Protein AF-A0AAI9G2D5-F1 (afdb_monomer)

Radius of gyration: 28.67 Å; Cα contacts (8 Å, |Δi|>4): 30; chains: 1; bounding box: 63×16×76 Å

Secondary structure (DSSP, 8-state):
--HHHHHHHHHHHHHHHHHHHHHHHHHHHHHHHHHHHHHHHHHHHHHHHHHHHHTT--HHHHHHHHHHHHHHHHT-HHHHHHHHHHHHT--

Sequence (91 aa):
MDALVSVALLGSIAAVSFGLVKLASWCIGRAGESSRRAAREAAFVAQARADLAATGWTLDHEALYQAEIAATKAGDLYAAARYAEQQEAMP

Structure (mmCIF, N/CA/C/O backbone):
data_AF-A0AAI9G2D5-F1
#
_entry.id   AF-A0AAI9G2D5-F1
#
loop_
_atom_site.group_PDB
_atom_site.id
_atom_site.type_symbol
_atom_site.label_atom_id
_atom_site.label_alt_id
_atom_site.label_comp_id
_atom_site.label_asym_id
_atom_site.label_entity_id
_atom_site.label_seq_id
_atom_site.pdbx_PDB_ins_code
_atom_site.Cartn_x
_atom_site.Cartn_y
_atom_site.Cartn_z
_atom_site.occupancy
_atom_site.B_iso_or_equiv
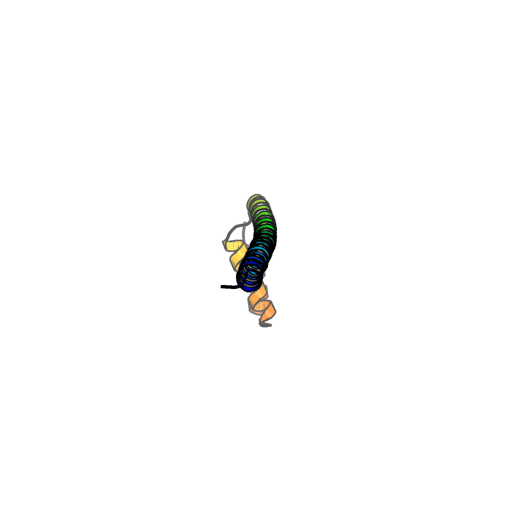_atom_site.auth_seq_id
_atom_site.auth_comp_id
_atom_site.auth_asym_id
_atom_site.auth_atom_id
_atom_site.pdbx_PDB_model_num
ATOM 1 N N . MET A 1 1 ? 34.535 -10.363 -49.430 1.00 58.28 1 MET A N 1
ATOM 2 C CA . MET A 1 1 ? 33.425 -9.969 -48.539 1.00 58.28 1 MET A CA 1
ATOM 3 C C . MET A 1 1 ? 33.527 -8.468 -48.373 1.00 58.28 1 MET A C 1
ATOM 5 O O . MET A 1 1 ? 34.513 -7.999 -47.817 1.00 58.28 1 MET A O 1
ATOM 9 N N . ASP A 1 2 ? 32.617 -7.732 -49.000 1.00 81.81 2 ASP A N 1
ATOM 10 C CA . ASP A 1 2 ? 32.739 -6.289 -49.219 1.00 81.81 2 ASP A CA 1
ATOM 11 C C . ASP A 1 2 ? 32.637 -5.496 -47.910 1.00 81.81 2 ASP A C 1
ATOM 13 O O . ASP A 1 2 ? 31.818 -5.810 -47.047 1.00 81.81 2 ASP A O 1
ATOM 17 N N . ALA A 1 3 ? 33.452 -4.446 -47.760 1.00 87.25 3 ALA A N 1
ATOM 18 C CA . ALA A 1 3 ? 33.526 -3.623 -46.545 1.00 87.25 3 ALA A CA 1
ATOM 19 C C . ALA A 1 3 ? 32.161 -3.055 -46.105 1.00 87.25 3 ALA A C 1
ATOM 21 O O . ALA A 1 3 ? 31.907 -2.887 -44.913 1.00 87.25 3 ALA A O 1
ATOM 22 N N . LEU A 1 4 ? 31.260 -2.827 -47.065 1.00 90.88 4 LEU A N 1
ATOM 23 C CA . LEU A 1 4 ? 29.883 -2.398 -46.825 1.00 90.88 4 LEU A CA 1
ATOM 24 C C . LEU A 1 4 ? 29.088 -3.401 -45.978 1.00 90.88 4 LEU A C 1
ATOM 26 O O . LEU A 1 4 ? 28.342 -2.989 -45.093 1.00 90.88 4 LEU A O 1
ATOM 30 N N . VAL A 1 5 ? 29.278 -4.706 -46.197 1.00 91.81 5 VAL A N 1
ATOM 31 C CA . VAL A 1 5 ? 28.588 -5.760 -45.437 1.00 91.81 5 VAL A CA 1
ATOM 32 C C . VAL A 1 5 ? 29.057 -5.760 -43.984 1.00 91.81 5 VAL A C 1
ATOM 34 O O . VAL A 1 5 ? 28.238 -5.825 -43.069 1.00 91.81 5 VAL A O 1
ATOM 37 N N . SER A 1 6 ? 30.363 -5.615 -43.756 1.00 92.25 6 SER A N 1
ATOM 38 C CA . SER A 1 6 ? 30.933 -5.541 -42.406 1.00 92.25 6 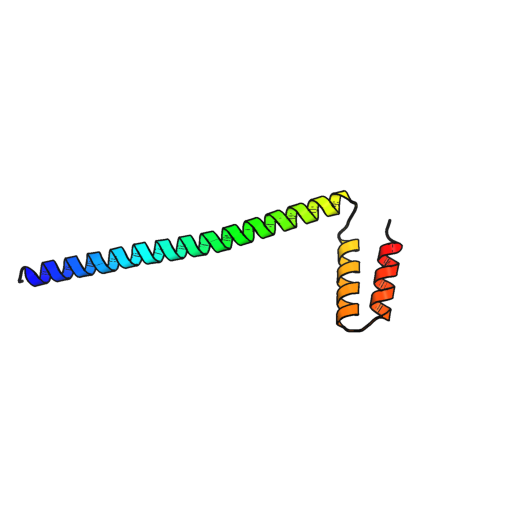SER A CA 1
ATOM 39 C C . SER A 1 6 ? 30.453 -4.301 -41.647 1.00 92.25 6 SER A C 1
ATOM 41 O O . SER A 1 6 ? 30.081 -4.402 -40.479 1.00 92.25 6 SER A O 1
ATOM 43 N N . VAL A 1 7 ? 30.408 -3.138 -42.306 1.00 93.44 7 VAL A N 1
ATOM 44 C CA . VAL A 1 7 ? 29.897 -1.895 -41.704 1.00 93.44 7 VAL A CA 1
ATOM 45 C C . VAL A 1 7 ? 28.408 -2.013 -41.376 1.00 93.44 7 VAL A C 1
ATOM 47 O O . VAL A 1 7 ? 27.999 -1.640 -40.278 1.00 93.44 7 VAL A O 1
ATOM 50 N N . ALA A 1 8 ? 27.602 -2.576 -42.280 1.00 95.69 8 ALA A N 1
ATOM 51 C CA . ALA A 1 8 ? 26.177 -2.787 -42.043 1.00 95.69 8 ALA A CA 1
ATOM 52 C C . ALA A 1 8 ? 25.924 -3.736 -40.859 1.00 95.69 8 ALA A C 1
ATOM 54 O O . ALA A 1 8 ? 25.078 -3.452 -40.010 1.00 95.69 8 ALA A O 1
ATOM 55 N N . LEU A 1 9 ? 26.695 -4.825 -40.756 1.00 95.75 9 LEU A N 1
ATOM 56 C CA . LEU A 1 9 ? 26.595 -5.773 -39.647 1.00 95.75 9 LEU A CA 1
ATOM 57 C C . LEU A 1 9 ? 26.935 -5.105 -38.307 1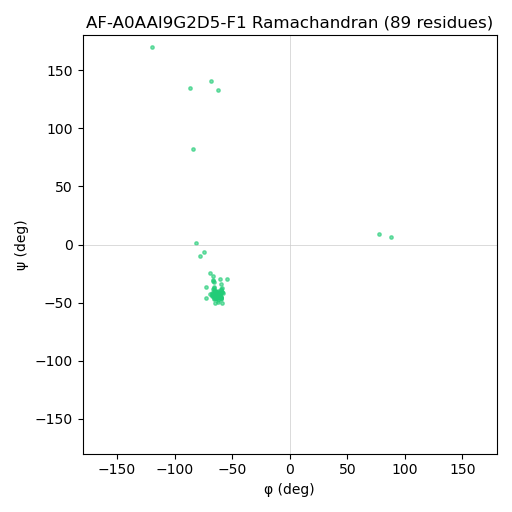.00 95.75 9 LEU A C 1
ATOM 59 O O . LEU A 1 9 ? 26.168 -5.217 -37.352 1.00 95.75 9 LEU A O 1
ATOM 63 N N . LEU A 1 10 ? 28.046 -4.363 -38.247 1.00 95.81 10 LEU A N 1
ATOM 64 C CA . LEU A 1 10 ? 28.451 -3.634 -37.042 1.00 95.81 10 LEU A CA 1
ATOM 65 C C . LEU A 1 10 ? 27.426 -2.564 -36.650 1.00 95.81 10 LEU A C 1
ATOM 67 O O . LEU A 1 10 ? 27.081 -2.451 -35.474 1.00 95.81 10 LEU A O 1
ATOM 71 N N . GLY A 1 11 ? 26.889 -1.827 -37.625 1.00 95.94 11 GLY A N 1
ATOM 72 C CA . GLY A 1 11 ? 25.829 -0.847 -37.399 1.00 95.94 11 GLY A CA 1
ATOM 73 C C . GLY A 1 11 ? 24.559 -1.483 -36.830 1.00 95.94 11 GLY A C 1
ATOM 74 O O . GLY A 1 11 ? 23.997 -0.974 -35.861 1.00 95.94 11 GLY A O 1
ATOM 75 N N . SER A 1 12 ? 24.145 -2.635 -37.367 1.00 96.12 12 SER A N 1
ATOM 76 C CA . SER A 1 12 ? 22.986 -3.378 -36.863 1.00 96.12 12 SER A CA 1
ATOM 77 C C . SER A 1 12 ? 23.204 -3.874 -35.433 1.00 96.12 12 SER A C 1
ATOM 79 O O . SER A 1 12 ? 22.318 -3.733 -34.592 1.00 96.12 12 SER A O 1
ATOM 81 N N . ILE A 1 13 ? 24.385 -4.422 -35.132 1.00 96.56 13 ILE A N 1
ATOM 82 C CA . ILE A 1 13 ? 24.728 -4.883 -33.779 1.00 96.56 13 ILE A CA 1
ATOM 83 C C . ILE A 1 13 ? 24.701 -3.707 -32.799 1.00 96.56 13 ILE A C 1
ATOM 85 O O . ILE A 1 13 ? 24.107 -3.819 -31.724 1.00 96.56 13 ILE A O 1
ATOM 89 N N . ALA A 1 14 ? 25.290 -2.569 -33.174 1.00 96.94 14 ALA A N 1
ATOM 90 C CA . ALA A 1 14 ? 25.308 -1.369 -32.345 1.00 96.94 14 ALA A CA 1
ATOM 91 C C . ALA A 1 14 ? 23.890 -0.836 -32.084 1.00 96.94 14 ALA A C 1
ATOM 93 O O . ALA A 1 14 ? 23.546 -0.543 -30.938 1.00 96.94 14 ALA A O 1
ATOM 94 N N . ALA A 1 15 ? 23.044 -0.777 -33.117 1.00 96.69 15 ALA A N 1
ATOM 95 C CA . ALA A 1 15 ? 21.662 -0.319 -33.003 1.00 96.69 15 ALA A CA 1
ATOM 96 C C . ALA A 1 15 ? 20.822 -1.222 -32.083 1.00 96.69 15 ALA A C 1
ATOM 98 O O . ALA A 1 15 ? 20.128 -0.721 -31.196 1.00 96.69 15 ALA A O 1
ATOM 99 N N . VAL A 1 16 ? 20.924 -2.548 -32.244 1.00 96.75 16 VAL A N 1
ATOM 100 C CA . VAL A 1 16 ? 20.210 -3.516 -31.393 1.00 96.75 16 VAL A CA 1
ATOM 101 C C . VAL A 1 16 ? 20.699 -3.428 -29.949 1.00 96.75 16 VAL A C 1
ATOM 103 O O . VAL A 1 16 ? 19.886 -3.337 -29.031 1.00 96.75 16 VAL A O 1
ATOM 106 N N . SER A 1 17 ? 22.015 -3.383 -29.738 1.00 95.31 17 SER A N 1
ATOM 107 C CA . SER A 1 17 ? 22.611 -3.289 -28.399 1.00 95.31 17 SER A CA 1
ATOM 108 C C . SER A 1 17 ? 22.162 -2.022 -27.673 1.00 95.31 17 SER A C 1
ATOM 110 O O . SER A 1 17 ? 21.720 -2.081 -26.525 1.00 95.31 17 SER A O 1
ATOM 112 N N . PHE A 1 18 ? 22.199 -0.875 -28.356 1.00 96.44 18 PHE A N 1
ATOM 113 C CA . PHE A 1 18 ? 21.749 0.393 -27.789 1.00 96.44 18 PHE A CA 1
ATOM 114 C C . PHE A 1 18 ? 20.247 0.379 -27.465 1.00 96.44 18 PHE A C 1
ATOM 116 O O . PHE A 1 18 ? 19.835 0.837 -26.396 1.00 96.44 18 PHE A O 1
ATOM 123 N N . GLY A 1 19 ? 19.431 -0.203 -28.351 1.00 95.94 19 GLY A N 1
ATOM 124 C CA . GLY A 1 19 ? 18.000 -0.392 -28.124 1.00 95.94 19 GLY A CA 1
ATOM 125 C C . GLY A 1 19 ? 17.707 -1.237 -26.882 1.00 95.94 19 GLY A C 1
ATOM 126 O O . GLY A 1 19 ? 16.887 -0.839 -26.053 1.00 95.94 19 GLY A O 1
ATOM 127 N N . LEU A 1 20 ? 18.421 -2.353 -26.703 1.00 95.38 20 LEU A N 1
ATOM 128 C CA . LEU A 1 20 ? 18.266 -3.235 -25.543 1.00 95.38 20 LEU A CA 1
ATOM 129 C C . LEU A 1 20 ? 18.659 -2.548 -24.231 1.00 95.38 20 LEU A C 1
ATOM 131 O O . LEU A 1 20 ? 17.924 -2.655 -23.251 1.00 95.38 20 LEU A O 1
ATOM 135 N N . VAL A 1 21 ? 19.762 -1.791 -24.210 1.00 97.44 21 VAL A N 1
ATOM 136 C CA . VAL A 1 21 ? 20.178 -1.024 -23.022 1.00 97.44 21 VAL A CA 1
ATOM 137 C C . VAL A 1 21 ? 19.121 0.014 -22.645 1.00 97.44 21 VAL A C 1
ATOM 139 O O . VAL A 1 21 ? 18.748 0.126 -21.476 1.00 97.44 21 VAL A O 1
ATOM 142 N N . LYS A 1 22 ? 18.584 0.748 -23.628 1.00 96.19 22 LYS A N 1
ATOM 143 C CA . LYS A 1 22 ? 17.537 1.749 -23.386 1.00 96.19 22 LYS A CA 1
ATOM 144 C C . LYS A 1 22 ? 16.246 1.102 -22.875 1.00 96.19 22 LYS A C 1
ATOM 146 O O . LYS A 1 22 ? 15.626 1.631 -21.953 1.00 96.19 22 LYS A O 1
ATOM 151 N N . LEU A 1 23 ? 15.861 -0.044 -23.439 1.00 95.31 23 LEU A N 1
ATOM 152 C CA . LEU A 1 23 ? 14.677 -0.786 -23.014 1.00 95.31 23 LEU A CA 1
ATOM 153 C C . LEU A 1 23 ? 14.840 -1.335 -21.591 1.00 95.31 23 LEU A C 1
ATOM 155 O O . LEU A 1 23 ? 13.952 -1.146 -20.766 1.00 95.31 23 LEU A O 1
ATOM 159 N N . ALA A 1 24 ? 15.988 -1.936 -21.271 1.00 94.81 24 ALA A N 1
ATOM 160 C CA . ALA A 1 24 ? 16.296 -2.409 -19.924 1.00 94.81 24 ALA A CA 1
ATOM 161 C C . ALA A 1 24 ? 16.294 -1.258 -18.907 1.00 94.81 24 ALA A C 1
ATOM 163 O O . ALA A 1 24 ? 15.663 -1.369 -17.857 1.00 94.81 24 ALA A O 1
ATOM 164 N N . SER A 1 25 ? 16.919 -0.123 -19.242 1.00 92.81 25 SER A N 1
ATOM 165 C CA . SER A 1 25 ? 16.895 1.080 -18.403 1.00 92.81 25 SER A CA 1
ATOM 166 C C . SER A 1 25 ? 15.469 1.576 -18.155 1.00 92.81 25 SER A C 1
ATOM 168 O O . SER A 1 25 ? 15.148 1.964 -17.032 1.00 92.81 25 SER A O 1
ATOM 170 N N . TRP A 1 26 ? 14.608 1.542 -19.173 1.00 94.00 26 TRP A N 1
ATOM 171 C CA . TRP A 1 26 ? 13.204 1.914 -19.035 1.00 94.00 26 TRP A CA 1
ATOM 172 C C . TRP A 1 26 ? 12.425 0.923 -18.162 1.00 94.00 26 TRP A C 1
ATOM 174 O O . TRP A 1 26 ? 11.701 1.350 -17.263 1.00 94.00 26 TRP A O 1
ATOM 184 N N . CYS A 1 27 ? 12.612 -0.385 -18.358 1.00 92.75 27 CYS A N 1
ATOM 185 C CA . CYS A 1 27 ? 11.985 -1.423 -17.537 1.00 92.75 27 CYS A CA 1
ATOM 186 C C . CYS A 1 27 ? 12.382 -1.296 -16.059 1.00 92.75 27 CYS A C 1
ATOM 188 O O . CYS A 1 27 ? 11.513 -1.333 -15.189 1.00 92.75 27 CYS A O 1
ATOM 190 N N . ILE A 1 28 ? 13.672 -1.084 -15.774 1.00 89.56 28 ILE A N 1
ATOM 191 C CA . ILE A 1 28 ? 14.185 -0.890 -14.410 1.00 89.56 28 ILE A CA 1
ATOM 192 C C . ILE A 1 28 ? 13.627 0.397 -13.802 1.00 89.56 28 ILE A C 1
ATOM 194 O O . ILE A 1 28 ? 13.147 0.372 -12.673 1.00 89.56 28 ILE A O 1
ATOM 198 N N . GLY A 1 29 ? 13.642 1.512 -14.540 1.00 89.62 29 GLY A N 1
ATOM 199 C CA . GLY A 1 29 ? 13.085 2.779 -14.060 1.00 89.62 29 GLY A CA 1
ATOM 200 C C . GLY A 1 29 ? 11.592 2.673 -13.742 1.00 89.62 29 GLY A C 1
ATOM 201 O O . GLY A 1 29 ? 11.142 3.140 -12.697 1.00 89.62 29 GLY A O 1
ATOM 202 N N . ARG A 1 30 ? 10.828 1.985 -14.598 1.00 87.75 30 ARG A N 1
ATOM 203 C CA . ARG A 1 30 ? 9.396 1.744 -14.396 1.00 87.75 30 ARG A CA 1
ATOM 204 C C . ARG A 1 30 ? 9.128 0.857 -13.178 1.00 87.75 30 ARG A C 1
ATOM 206 O O . ARG A 1 30 ? 8.284 1.208 -12.359 1.00 87.75 30 ARG A O 1
ATOM 213 N N . ALA A 1 31 ? 9.851 -0.255 -13.041 1.00 87.75 31 ALA A N 1
ATOM 214 C CA . ALA A 1 31 ? 9.744 -1.134 -11.878 1.00 87.75 31 ALA A CA 1
ATOM 215 C C . ALA A 1 31 ? 10.154 -0.409 -10.586 1.00 87.75 31 ALA A C 1
ATOM 217 O O . ALA A 1 31 ? 9.487 -0.536 -9.563 1.00 87.75 31 ALA A O 1
ATOM 218 N N . GLY A 1 32 ? 11.208 0.408 -10.649 1.00 90.44 32 GLY A N 1
ATOM 219 C CA . GLY A 1 32 ? 11.666 1.236 -9.541 1.00 90.44 32 GLY A CA 1
ATOM 220 C C . GLY A 1 32 ? 10.611 2.237 -9.079 1.00 90.44 32 GLY A C 1
ATOM 221 O O . GLY A 1 32 ? 10.409 2.379 -7.877 1.00 90.44 32 GLY A O 1
ATOM 222 N N . GLU A 1 33 ? 9.893 2.887 -9.996 1.00 88.94 33 GLU A N 1
ATOM 223 C CA . GLU A 1 33 ? 8.825 3.828 -9.636 1.00 88.94 33 GLU A CA 1
ATOM 224 C C . GLU A 1 33 ? 7.632 3.120 -8.976 1.00 88.94 33 GLU A C 1
ATOM 226 O O . GLU A 1 33 ? 7.146 3.571 -7.939 1.00 88.94 33 GLU A O 1
ATOM 231 N N . SER A 1 34 ? 7.202 1.967 -9.506 1.00 85.06 34 SER A N 1
AT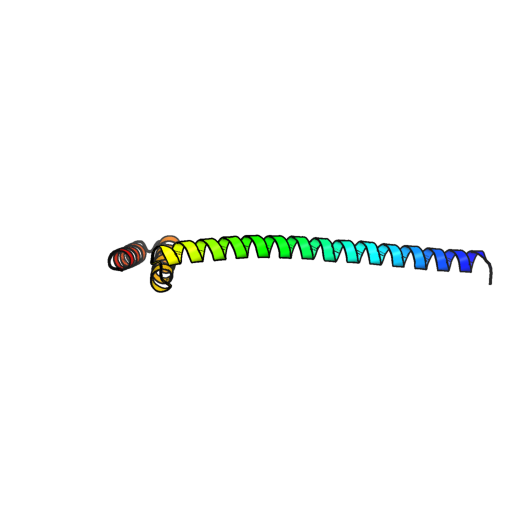OM 232 C CA . SER A 1 34 ? 6.146 1.157 -8.881 1.00 85.06 34 SER A CA 1
ATOM 233 C C . SER A 1 34 ? 6.543 0.673 -7.485 1.00 85.06 34 SER A C 1
ATOM 235 O O . SER A 1 34 ? 5.763 0.820 -6.546 1.00 85.06 34 SER A 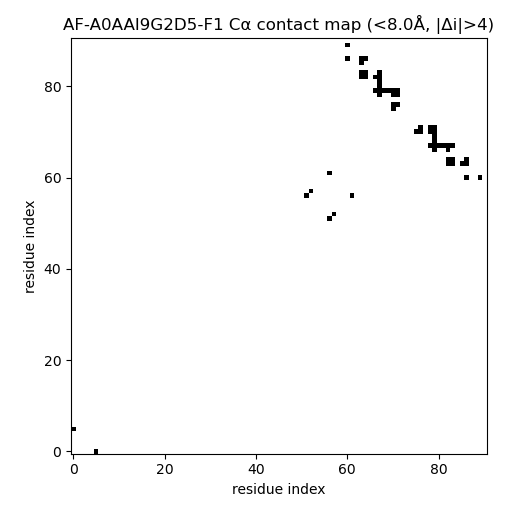O 1
ATOM 237 N N . SER A 1 35 ? 7.770 0.173 -7.317 1.00 87.31 35 SER A N 1
ATOM 238 C CA . SER A 1 35 ? 8.288 -0.268 -6.018 1.00 87.31 35 SER A CA 1
ATOM 239 C C . SER A 1 35 ? 8.449 0.889 -5.036 1.00 87.31 35 SER A C 1
ATOM 241 O O . SER A 1 35 ? 8.120 0.743 -3.864 1.00 87.31 35 SER A O 1
ATOM 243 N N . ARG A 1 36 ? 8.907 2.063 -5.489 1.00 88.44 36 ARG A N 1
ATOM 244 C CA . ARG A 1 36 ? 9.008 3.263 -4.641 1.00 88.44 36 ARG A CA 1
ATOM 245 C C . ARG A 1 36 ? 7.640 3.752 -4.195 1.00 88.44 36 ARG A C 1
ATOM 247 O O . ARG A 1 36 ? 7.496 4.157 -3.044 1.00 88.44 36 ARG A O 1
ATOM 254 N N . ARG A 1 37 ? 6.644 3.718 -5.080 1.00 90.81 37 ARG A N 1
ATOM 255 C CA . ARG A 1 37 ? 5.268 4.072 -4.734 1.00 90.81 37 ARG A CA 1
ATOM 256 C C . ARG A 1 37 ? 4.689 3.092 -3.718 1.00 90.81 37 ARG A C 1
ATOM 258 O O . ARG A 1 37 ? 4.248 3.534 -2.663 1.00 90.81 37 ARG A O 1
ATOM 265 N N . ALA A 1 38 ? 4.799 1.792 -3.982 1.00 93.25 38 ALA A N 1
ATOM 266 C CA . ALA A 1 38 ? 4.352 0.751 -3.061 1.00 93.25 38 ALA A CA 1
ATOM 267 C C . ALA A 1 38 ? 5.057 0.849 -1.698 1.00 93.25 38 ALA A C 1
ATOM 269 O O . ALA A 1 38 ? 4.410 0.734 -0.665 1.00 93.25 38 ALA A O 1
ATOM 270 N N . ALA A 1 39 ? 6.362 1.136 -1.675 1.00 92.38 39 ALA A N 1
ATOM 271 C CA . ALA A 1 39 ? 7.114 1.324 -0.436 1.00 92.38 39 ALA A CA 1
ATOM 272 C C . ALA A 1 39 ? 6.643 2.554 0.357 1.00 92.38 39 ALA A C 1
ATOM 274 O O . ALA A 1 39 ? 6.544 2.486 1.578 1.00 92.38 39 ALA A O 1
ATOM 275 N N . ARG A 1 40 ? 6.326 3.670 -0.314 1.00 94.19 40 ARG A N 1
ATOM 276 C CA . ARG A 1 40 ? 5.766 4.865 0.342 1.00 94.19 40 ARG A CA 1
ATOM 277 C C . ARG A 1 40 ? 4.372 4.606 0.902 1.00 94.19 40 ARG A C 1
ATOM 279 O O . ARG A 1 40 ? 4.101 4.997 2.031 1.00 94.19 40 ARG A O 1
ATOM 286 N N . GLU A 1 41 ? 3.514 3.943 0.133 1.00 96.25 41 GLU A N 1
ATOM 287 C CA . GLU A 1 41 ? 2.170 3.558 0.576 1.00 96.25 41 GLU A CA 1
ATOM 288 C C . GLU A 1 41 ? 2.255 2.592 1.768 1.00 96.25 41 GLU A C 1
ATOM 290 O O . GLU A 1 41 ? 1.606 2.819 2.785 1.00 96.25 41 GLU A O 1
ATOM 295 N N . ALA A 1 42 ? 3.137 1.590 1.713 1.00 95.00 42 ALA A N 1
ATOM 296 C CA . ALA A 1 42 ? 3.378 0.667 2.820 1.00 95.00 42 ALA A CA 1
ATOM 297 C C . ALA A 1 42 ? 3.936 1.373 4.065 1.00 95.00 42 ALA A C 1
ATOM 299 O O . ALA A 1 42 ? 3.503 1.072 5.172 1.00 95.00 42 ALA A O 1
ATOM 300 N N . ALA A 1 43 ? 4.856 2.329 3.900 1.00 95.56 43 ALA A N 1
ATOM 301 C CA . ALA A 1 43 ? 5.387 3.117 5.010 1.00 95.56 43 ALA A CA 1
ATOM 302 C C . ALA A 1 43 ? 4.303 3.988 5.662 1.00 95.56 43 ALA A C 1
ATOM 304 O O . ALA A 1 43 ? 4.222 4.045 6.885 1.00 95.56 43 ALA A O 1
ATOM 305 N N . PHE A 1 44 ? 3.435 4.615 4.863 1.00 96.19 44 PHE A N 1
ATOM 306 C CA . PHE A 1 44 ? 2.303 5.386 5.374 1.00 96.19 44 PHE A CA 1
ATOM 307 C C . PHE A 1 44 ? 1.303 4.500 6.128 1.00 96.19 44 PHE A C 1
ATOM 309 O O . PHE A 1 44 ? 0.897 4.838 7.235 1.00 96.19 44 PHE A O 1
ATOM 316 N N . VAL A 1 45 ? 0.949 3.337 5.571 1.00 94.56 45 VAL A N 1
ATOM 317 C CA . VAL A 1 45 ? 0.055 2.368 6.228 1.00 94.56 45 VAL A CA 1
ATOM 318 C C . VAL A 1 45 ? 0.675 1.832 7.517 1.00 94.56 45 VAL A C 1
ATOM 320 O O . VAL A 1 45 ? -0.020 1.711 8.521 1.00 94.56 45 VAL A O 1
ATOM 323 N N . ALA A 1 46 ? 1.973 1.526 7.515 1.00 92.75 46 ALA A N 1
ATOM 324 C CA . ALA A 1 46 ? 2.681 1.077 8.708 1.00 92.75 46 ALA A CA 1
ATOM 325 C C . ALA A 1 46 ? 2.689 2.157 9.797 1.00 92.75 46 ALA A C 1
ATOM 327 O O . ALA A 1 46 ? 2.415 1.841 10.951 1.00 92.75 46 ALA A O 1
ATOM 328 N N . GLN A 1 47 ? 2.926 3.419 9.425 1.00 95.25 47 GLN A N 1
ATOM 329 C CA . GLN A 1 47 ? 2.851 4.545 10.354 1.00 95.25 47 GLN A CA 1
ATOM 330 C C . GLN A 1 47 ? 1.436 4.711 10.917 1.00 95.25 47 GLN A C 1
ATOM 332 O O . GLN A 1 47 ? 1.274 4.754 12.128 1.00 95.25 47 GLN A O 1
ATOM 337 N N . ALA A 1 48 ? 0.407 4.717 10.068 1.00 92.94 48 ALA A N 1
ATOM 338 C CA . ALA A 1 48 ? -0.981 4.838 10.513 1.00 92.94 48 ALA A CA 1
ATOM 339 C C . ALA A 1 48 ? -1.391 3.690 11.452 1.00 92.94 48 ALA A C 1
ATOM 341 O O . ALA A 1 48 ? -2.086 3.910 12.440 1.00 92.94 48 ALA A O 1
ATOM 342 N N . ARG A 1 49 ? -0.926 2.463 11.183 1.00 90.44 49 ARG A N 1
ATOM 343 C CA . ARG A 1 49 ? -1.134 1.317 12.079 1.00 90.44 49 ARG A CA 1
ATOM 344 C C . ARG A 1 49 ? -0.402 1.473 13.406 1.00 90.44 49 ARG A C 1
ATOM 346 O O . ARG A 1 49 ? -0.944 1.068 14.427 1.00 90.44 49 ARG A O 1
ATOM 353 N N . ALA A 1 50 ? 0.807 2.029 13.398 1.00 92.12 50 ALA A N 1
ATOM 354 C CA . ALA A 1 50 ? 1.548 2.311 14.622 1.00 92.12 50 ALA A CA 1
ATOM 355 C C . ALA A 1 50 ? 0.850 3.393 15.462 1.00 92.12 50 ALA A C 1
ATOM 357 O O . ALA A 1 50 ? 0.708 3.220 16.670 1.00 92.12 50 ALA A O 1
ATOM 358 N N . ASP A 1 51 ? 0.354 4.452 14.820 1.00 94.38 51 ASP A N 1
ATOM 359 C CA . ASP A 1 51 ? -0.387 5.526 15.484 1.00 94.38 51 ASP A CA 1
ATOM 360 C C . ASP A 1 51 ? -1.712 5.006 16.070 1.00 94.38 51 ASP A C 1
ATOM 362 O O . ASP A 1 51 ? -2.019 5.296 17.222 1.00 94.38 51 ASP A O 1
ATOM 366 N N . LEU A 1 52 ? -2.455 4.165 15.337 1.00 90.94 52 LEU A N 1
ATOM 367 C CA . LEU A 1 52 ? -3.657 3.491 15.852 1.00 90.94 52 LEU A CA 1
ATOM 368 C C . LEU A 1 52 ? -3.332 2.555 17.023 1.00 90.94 52 LEU A C 1
ATOM 370 O O . LEU A 1 52 ? -4.005 2.579 18.049 1.00 90.94 52 LEU A O 1
ATOM 374 N N . ALA A 1 53 ? -2.274 1.750 16.918 1.00 90.56 53 ALA A N 1
ATOM 375 C CA . ALA A 1 53 ? -1.858 0.894 18.027 1.00 90.56 53 ALA A CA 1
ATOM 376 C C . ALA A 1 53 ? -1.517 1.718 19.285 1.00 90.56 53 ALA A C 1
ATOM 378 O O . ALA A 1 53 ? -1.798 1.283 20.401 1.00 90.56 53 ALA A O 1
ATOM 379 N N . ALA A 1 54 ? -0.970 2.928 19.120 1.00 93.44 54 ALA A N 1
ATOM 380 C CA . ALA A 1 54 ? -0.698 3.843 20.225 1.00 93.44 54 ALA A CA 1
ATOM 381 C C . ALA A 1 54 ? -1.970 4.416 20.879 1.00 93.44 54 ALA A C 1
ATOM 383 O O . ALA A 1 54 ? -1.926 4.765 22.058 1.00 93.44 54 ALA A O 1
ATOM 384 N N . THR A 1 55 ? -3.106 4.474 20.172 1.00 90.94 55 THR A N 1
ATOM 385 C CA . THR A 1 55 ? -4.403 4.847 20.768 1.00 90.94 55 THR A CA 1
ATOM 386 C C . THR A 1 55 ? -5.088 3.690 21.498 1.00 90.94 55 THR A C 1
ATOM 388 O O . THR A 1 55 ? -6.195 3.872 21.990 1.00 90.94 55 THR A O 1
ATOM 391 N N . GLY A 1 56 ? -4.467 2.506 21.558 1.00 90.75 56 GLY A N 1
ATOM 392 C CA . GLY A 1 56 ? -5.067 1.297 22.128 1.00 90.75 56 GLY A CA 1
ATOM 393 C C . GLY A 1 56 ? -5.874 0.466 21.126 1.00 90.75 56 GLY A C 1
ATOM 394 O O . GLY A 1 56 ? -6.482 -0.526 21.518 1.00 90.75 56 GLY A O 1
ATOM 395 N N . TRP A 1 57 ? -5.854 0.816 19.833 1.00 90.88 57 TRP A N 1
ATOM 396 C CA . TRP A 1 57 ? -6.514 0.026 18.792 1.00 90.88 57 TRP A CA 1
ATOM 397 C C . TRP A 1 57 ? -5.908 -1.381 18.702 1.00 90.88 57 TRP A C 1
ATOM 399 O O . TRP A 1 57 ? -4.687 -1.544 18.625 1.00 90.88 57 TRP A O 1
ATOM 409 N N . THR A 1 58 ? -6.758 -2.408 18.659 1.00 90.19 58 THR A N 1
ATOM 410 C CA . THR A 1 58 ? -6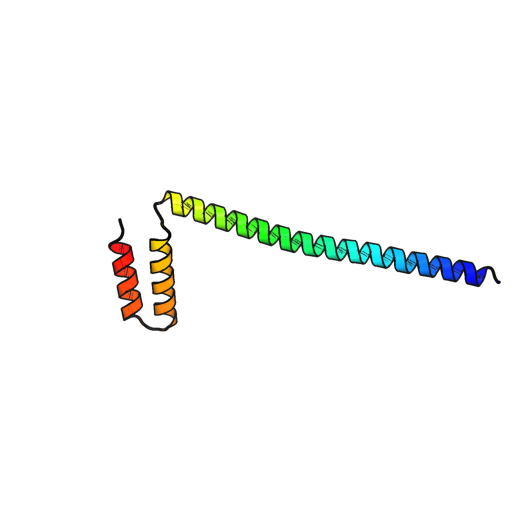.341 -3.820 18.587 1.00 90.19 58 THR A CA 1
ATOM 411 C C . THR A 1 58 ? -6.867 -4.509 17.325 1.00 90.19 58 THR A C 1
ATOM 413 O O . THR A 1 58 ? -7.704 -3.974 16.600 1.00 90.19 58 THR A O 1
ATOM 416 N N . LEU A 1 59 ? -6.387 -5.728 17.049 1.00 89.50 59 LEU A N 1
ATOM 417 C CA . LEU A 1 59 ? -6.883 -6.537 15.926 1.00 89.50 59 LEU A CA 1
ATOM 418 C C . LEU A 1 59 ? -8.382 -6.855 16.036 1.00 89.50 59 LEU A C 1
ATOM 420 O O . LEU A 1 59 ? -9.050 -6.982 15.013 1.00 89.50 59 LEU A O 1
ATOM 424 N N . ASP A 1 60 ? -8.907 -6.952 17.256 1.00 91.25 60 ASP A N 1
ATOM 425 C CA . ASP A 1 60 ? -10.327 -7.205 17.499 1.00 91.25 60 ASP A CA 1
ATOM 426 C C . ASP A 1 60 ? -11.184 -5.968 17.170 1.00 91.25 60 ASP A C 1
ATOM 428 O O . ASP A 1 60 ? -12.250 -6.114 16.569 1.00 91.25 60 ASP A O 1
ATOM 432 N N . HIS A 1 61 ? -10.682 -4.753 17.448 1.00 92.25 61 HIS A N 1
ATOM 433 C CA . HIS A 1 61 ? -11.320 -3.503 17.008 1.00 92.25 61 HIS A CA 1
ATOM 434 C C . HIS A 1 61 ? -11.4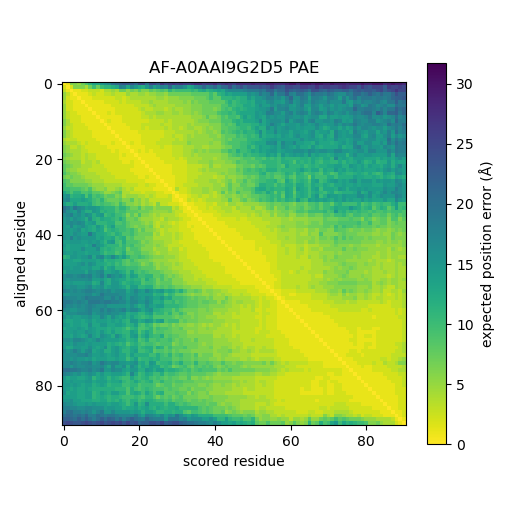22 -3.456 15.477 1.00 92.25 61 HIS A C 1
ATOM 436 O O . HIS A 1 61 ? -12.489 -3.190 14.924 1.00 92.25 61 HIS A O 1
ATOM 442 N N . GLU A 1 62 ? -10.330 -3.797 14.784 1.00 92.75 62 GLU A N 1
ATOM 443 C CA . GLU A 1 62 ? -10.302 -3.866 13.321 1.00 92.75 62 GLU A CA 1
ATOM 444 C C . GLU A 1 62 ? -11.301 -4.897 12.778 1.00 92.75 62 GLU A C 1
ATOM 446 O O . GLU A 1 62 ? -12.009 -4.624 11.811 1.00 92.75 62 GLU A O 1
ATOM 451 N N . ALA A 1 63 ? -11.393 -6.075 13.399 1.00 94.44 63 ALA A N 1
ATOM 452 C CA . ALA A 1 63 ? -12.305 -7.127 12.961 1.00 94.44 63 ALA A CA 1
ATOM 453 C C . ALA A 1 63 ? -13.778 -6.695 13.057 1.00 94.44 63 ALA A C 1
ATOM 455 O O . ALA A 1 63 ? -14.539 -6.907 12.109 1.00 94.44 63 ALA A O 1
ATOM 456 N N . LEU A 1 64 ? -14.171 -6.058 14.166 1.00 94.75 64 LEU A N 1
ATOM 457 C CA . LEU A 1 64 ? -15.524 -5.524 14.344 1.00 94.75 64 LEU A CA 1
ATOM 458 C C . LEU A 1 64 ? -15.816 -4.386 13.360 1.00 94.75 64 LEU A C 1
ATOM 460 O O . LEU A 1 64 ? -16.890 -4.360 12.765 1.00 94.75 64 LEU A O 1
ATOM 464 N N . TYR A 1 65 ? -14.851 -3.494 13.133 1.00 93.62 65 TYR A N 1
ATOM 465 C CA . TYR A 1 65 ? -14.981 -2.389 12.181 1.00 93.62 65 TYR A CA 1
ATOM 466 C C . TYR A 1 65 ? -15.155 -2.870 10.735 1.00 93.62 65 TYR A C 1
ATOM 468 O O . TYR A 1 65 ? -16.049 -2.421 10.014 1.00 93.62 65 TYR A O 1
ATOM 476 N N . GLN A 1 66 ? -14.365 -3.856 10.304 1.00 96.00 66 GLN A N 1
ATOM 477 C CA . GLN A 1 66 ? -14.517 -4.450 8.972 1.00 96.00 66 GLN A CA 1
ATOM 478 C C . GLN A 1 66 ? -15.853 -5.191 8.819 1.00 96.00 66 GLN A C 1
ATOM 480 O O . GLN A 1 66 ? -16.468 -5.130 7.750 1.00 96.00 66 GLN A O 1
ATOM 485 N N . ALA A 1 67 ? -16.322 -5.867 9.872 1.00 96.25 67 ALA A N 1
ATOM 486 C CA . ALA A 1 67 ? -17.606 -6.560 9.868 1.00 96.25 67 ALA A CA 1
ATOM 487 C C . ALA A 1 67 ? -18.793 -5.583 9.785 1.00 96.25 67 ALA A C 1
ATOM 489 O O . ALA A 1 67 ? -19.710 -5.804 8.992 1.00 96.25 67 ALA A O 1
ATOM 490 N N . GLU A 1 68 ? -18.738 -4.464 10.511 1.00 97.12 68 GLU A N 1
ATOM 491 C CA . GLU A 1 68 ? -19.715 -3.375 10.418 1.00 97.12 68 GLU A CA 1
ATOM 492 C C . GLU A 1 68 ? -19.778 -2.788 9.001 1.00 97.12 68 GLU A C 1
ATOM 494 O O . GLU A 1 68 ? -20.860 -2.645 8.423 1.00 97.12 68 GLU A O 1
ATOM 499 N N . ILE A 1 69 ? -18.618 -2.501 8.398 1.00 97.06 69 ILE A N 1
ATOM 500 C CA . ILE A 1 69 ? -18.535 -1.987 7.026 1.00 97.06 69 ILE A CA 1
ATOM 501 C C . ILE A 1 69 ? -19.119 -2.994 6.035 1.00 97.06 69 ILE A C 1
ATOM 503 O O . ILE A 1 69 ? -19.829 -2.604 5.105 1.00 97.06 69 ILE A O 1
ATOM 507 N N . ALA A 1 70 ? -18.809 -4.282 6.191 1.00 97.75 70 ALA A N 1
ATOM 508 C CA . ALA A 1 70 ? -19.326 -5.328 5.318 1.00 97.75 70 ALA A CA 1
ATOM 509 C C . ALA A 1 70 ? -20.854 -5.446 5.425 1.00 97.75 70 ALA A C 1
ATOM 511 O O . ALA A 1 70 ? -21.528 -5.482 4.395 1.00 97.75 70 ALA A O 1
ATOM 512 N N . ALA A 1 71 ? -21.398 -5.428 6.645 1.00 97.12 71 ALA A N 1
ATOM 513 C CA . ALA A 1 71 ? -22.836 -5.433 6.899 1.00 97.12 71 ALA A CA 1
ATOM 514 C C . ALA A 1 71 ? -23.524 -4.194 6.302 1.00 97.12 71 ALA A C 1
ATOM 516 O O . ALA A 1 71 ? -24.508 -4.317 5.572 1.00 97.12 71 ALA A O 1
ATOM 517 N N . THR A 1 72 ? -22.935 -3.012 6.494 1.00 96.62 72 THR A N 1
ATOM 518 C CA . THR A 1 72 ? -23.426 -1.752 5.915 1.00 96.62 72 THR A CA 1
ATOM 519 C C . THR A 1 72 ? -23.438 -1.802 4.388 1.00 96.62 72 THR A C 1
ATOM 521 O O . THR A 1 72 ? -24.426 -1.425 3.758 1.00 96.62 72 THR A O 1
ATOM 524 N N . LYS A 1 73 ? -22.372 -2.325 3.768 1.00 97.38 73 LYS A N 1
ATOM 525 C CA . LYS A 1 73 ? -22.294 -2.509 2.308 1.00 97.38 73 LYS A CA 1
ATOM 526 C C . LYS A 1 73 ? -23.304 -3.530 1.788 1.00 97.38 73 LYS A C 1
ATOM 528 O O . LYS A 1 73 ? -23.778 -3.382 0.666 1.00 97.38 73 LYS A O 1
ATOM 533 N N . ALA A 1 74 ? -23.627 -4.548 2.581 1.00 96.56 74 ALA A N 1
ATOM 534 C CA . ALA A 1 74 ? -24.655 -5.533 2.264 1.00 96.56 74 ALA A CA 1
ATOM 535 C C . ALA A 1 74 ? -26.088 -5.011 2.495 1.00 96.56 74 ALA A C 1
ATOM 537 O O . ALA A 1 74 ? -27.044 -5.669 2.091 1.00 96.56 74 ALA A O 1
ATOM 538 N N . GLY A 1 75 ? -26.248 -3.839 3.122 1.00 97.19 75 GLY A N 1
ATOM 539 C CA . GLY A 1 75 ? -27.545 -3.287 3.515 1.00 97.19 75 GLY A CA 1
ATOM 540 C C . GLY A 1 75 ? -28.141 -3.927 4.774 1.00 97.19 75 GLY A C 1
ATOM 541 O O . GLY A 1 75 ? -29.291 -3.648 5.108 1.00 97.19 75 GLY A O 1
ATOM 542 N N . ASP A 1 76 ? -27.381 -4.764 5.487 1.00 97.00 76 ASP A N 1
ATOM 543 C CA . ASP A 1 76 ? -27.793 -5.354 6.761 1.00 97.00 76 ASP A CA 1
ATOM 544 C C . ASP A 1 76 ? -27.508 -4.376 7.909 1.00 97.00 76 ASP A C 1
ATOM 546 O O . ASP A 1 76 ? -26.483 -4.433 8.593 1.00 97.00 76 ASP A O 1
ATOM 550 N N . LEU A 1 77 ? -28.434 -3.432 8.094 1.00 96.06 77 LEU A N 1
ATOM 551 C CA . LEU A 1 77 ? -28.320 -2.381 9.106 1.00 96.06 77 LEU A CA 1
ATOM 552 C C . LEU A 1 77 ? -28.377 -2.927 10.538 1.00 96.06 77 LEU A C 1
ATOM 554 O O . LEU A 1 77 ? -27.810 -2.315 11.440 1.00 96.06 77 LEU A O 1
ATOM 558 N N . TYR A 1 78 ? -29.045 -4.065 10.758 1.00 96.81 78 TYR A N 1
ATOM 559 C CA . TYR A 1 78 ? -29.129 -4.671 12.086 1.00 96.81 78 TYR A CA 1
ATOM 560 C C . TYR A 1 78 ? -27.791 -5.293 12.484 1.00 96.81 78 TYR A C 1
ATOM 562 O O . TYR A 1 78 ? -27.300 -5.047 13.586 1.00 96.81 78 TYR A O 1
ATOM 570 N N . ALA A 1 79 ? -27.163 -6.047 11.576 1.00 96.19 79 ALA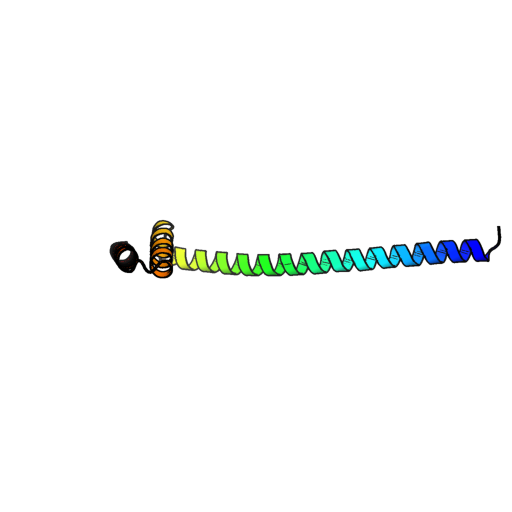 A N 1
ATOM 571 C CA . ALA A 1 79 ? -25.824 -6.567 11.814 1.00 96.19 79 ALA A CA 1
ATOM 572 C C . ALA A 1 79 ? -24.804 -5.432 11.986 1.00 96.19 79 ALA A C 1
ATOM 574 O O . ALA A 1 79 ? -23.980 -5.502 12.895 1.00 96.19 79 ALA A O 1
ATOM 575 N N . ALA A 1 80 ? -24.893 -4.364 11.183 1.00 96.00 80 ALA A N 1
ATOM 576 C CA . ALA A 1 80 ? -24.033 -3.191 11.333 1.00 96.00 80 ALA A CA 1
ATOM 577 C C . ALA A 1 80 ? -24.178 -2.544 12.723 1.00 96.00 80 ALA A C 1
ATOM 579 O O . ALA A 1 80 ? -23.182 -2.380 13.423 1.00 96.00 80 ALA A O 1
ATOM 580 N N . ALA A 1 81 ? -25.410 -2.271 13.170 1.00 96.75 81 ALA A N 1
ATOM 581 C CA . ALA A 1 81 ? -25.667 -1.703 14.496 1.00 96.75 81 ALA A CA 1
ATOM 582 C C . ALA A 1 81 ? -25.104 -2.584 15.621 1.00 96.75 81 ALA A C 1
ATOM 584 O O . ALA A 1 81 ? -24.462 -2.088 16.542 1.00 96.75 81 ALA A O 1
ATOM 585 N N . ARG A 1 82 ? -25.267 -3.907 15.508 1.00 96.94 82 ARG A N 1
ATOM 586 C CA . ARG A 1 82 ? -24.708 -4.853 16.476 1.00 96.94 82 ARG A CA 1
ATOM 587 C C . ARG A 1 82 ? -23.177 -4.774 16.536 1.00 96.94 82 ARG A C 1
ATOM 589 O O . ARG A 1 82 ? -22.617 -4.809 17.627 1.00 96.94 82 ARG A O 1
ATOM 596 N N . TYR A 1 83 ? -22.489 -4.710 15.395 1.00 96.31 83 TYR A N 1
ATOM 597 C CA . TYR A 1 83 ? -21.027 -4.590 15.390 1.00 96.31 83 TYR A CA 1
ATOM 598 C C . TYR A 1 83 ? -20.556 -3.259 15.988 1.00 96.31 83 TYR A C 1
ATOM 600 O O . TYR A 1 83 ? -19.563 -3.261 16.713 1.00 96.31 83 TYR A O 1
ATOM 608 N N . ALA A 1 84 ? -21.288 -2.165 15.762 1.00 93.94 84 ALA A N 1
ATOM 609 C CA . ALA A 1 84 ? -21.006 -0.871 16.382 1.00 93.94 84 ALA A CA 1
ATOM 610 C C . ALA A 1 84 ? -21.161 -0.918 17.916 1.00 93.94 84 ALA A C 1
ATOM 612 O O . ALA A 1 84 ? -20.255 -0.509 18.637 1.00 93.94 84 ALA A O 1
ATOM 613 N N . GLU A 1 85 ? -22.236 -1.519 18.438 1.00 95.25 85 GLU A N 1
ATOM 614 C CA . GLU A 1 85 ? -22.410 -1.717 19.890 1.00 95.25 85 GLU A CA 1
ATOM 615 C C . GLU A 1 85 ? -21.265 -2.543 20.504 1.00 95.25 85 GLU A C 1
ATOM 617 O O . GLU A 1 85 ? -20.803 -2.271 21.613 1.00 95.25 85 GLU A O 1
ATOM 622 N N . GLN A 1 86 ? -20.772 -3.556 19.782 1.00 94.31 86 GLN A N 1
ATOM 623 C CA . GLN A 1 86 ? -19.633 -4.359 20.231 1.00 94.31 86 GLN A CA 1
ATOM 624 C C . GLN A 1 86 ? -18.324 -3.558 20.281 1.00 94.31 86 GLN A C 1
ATOM 626 O O . GLN A 1 86 ? -17.490 -3.857 21.132 1.00 94.31 86 GLN A O 1
ATOM 631 N N . GLN A 1 87 ? -18.144 -2.562 19.406 1.00 90.62 87 GLN A N 1
ATOM 632 C CA . GLN A 1 87 ? -16.994 -1.653 19.457 1.00 90.62 87 GLN A CA 1
ATOM 633 C C . GLN A 1 87 ? -17.069 -0.722 20.671 1.00 90.62 87 GLN A C 1
ATOM 635 O O . GLN A 1 87 ? -16.065 -0.534 21.346 1.00 90.62 87 GLN A O 1
ATOM 640 N N . GLU A 1 88 ? -18.247 -0.174 20.985 1.00 89.12 88 GLU A N 1
ATOM 641 C CA . GLU A 1 88 ? -18.439 0.703 22.154 1.00 89.12 88 GLU A CA 1
ATOM 642 C C . GLU A 1 88 ? -18.265 -0.034 23.488 1.00 89.12 88 GLU A C 1
ATOM 644 O O . GLU A 1 88 ? -17.837 0.550 24.482 1.00 89.12 88 GLU A O 1
ATOM 649 N N . ALA A 1 89 ? -18.597 -1.326 23.518 1.00 90.31 89 ALA A N 1
ATOM 650 C CA . ALA A 1 89 ? -18.395 -2.180 24.684 1.00 90.31 89 ALA A CA 1
ATOM 651 C C . ALA A 1 89 ? -16.921 -2.576 24.901 1.00 90.31 89 ALA A C 1
ATOM 653 O O . ALA A 1 89 ? -16.603 -3.230 25.90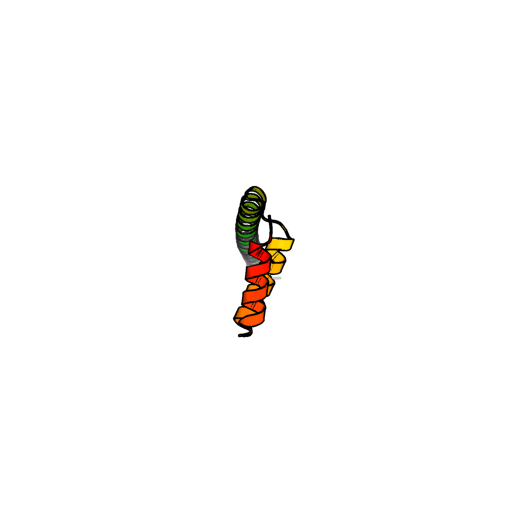0 1.00 90.31 89 ALA A O 1
ATOM 654 N N . MET A 1 90 ? -16.039 -2.231 23.962 1.00 84.69 90 MET A N 1
ATOM 655 C CA . MET A 1 90 ? -14.626 -2.572 23.996 1.00 84.69 90 MET A CA 1
ATOM 656 C C . MET A 1 90 ? -13.838 -1.513 24.799 1.00 84.69 90 MET A C 1
ATOM 658 O O . MET A 1 90 ? -14.116 -0.323 24.654 1.00 84.69 90 MET A O 1
ATOM 662 N N . PRO A 1 91 ? -12.928 -1.931 25.703 1.00 71.75 91 PRO A N 1
ATOM 663 C CA . PRO A 1 91 ? -12.256 -1.038 26.652 1.00 71.75 91 PRO A CA 1
ATOM 664 C C . PRO A 1 91 ? -11.136 -0.187 26.047 1.00 71.75 91 PRO A C 1
ATOM 666 O O . PRO A 1 91 ? -10.482 -0.656 25.087 1.00 71.75 91 PRO A O 1
#

pLDDT: mean 92.82, std 5.42, range [58.28, 97.75]

Solvent-accessible surface area (backbone atoms only — not comparable to full-atom values): 4972 Å² total; per-residue (Å²): 134,61,70,67,60,56,51,51,52,52,51,51,51,51,52,53,53,53,51,50,52,54,49,50,53,49,53,51,51,52,51,49,51,54,52,51,49,52,50,52,54,51,51,51,51,51,49,52,51,51,56,41,44,72,75,65,56,47,76,66,56,51,52,38,52,53,50,20,52,51,24,50,74,70,65,37,58,66,60,17,52,52,29,50,54,55,54,71,73,51,131

Foldseek 3Di:
DDPVVVVVVVVVVVVVVVVVVVVVVVVVVVVVVVVVVVVVVVVVVVVVVVVCVVVVDDPVLVVLVVQLVVCVVVVNVVSNVVSVVVNVVDD

Organism: Stenotrophomonas maltophilia (NCBI:txid40324)

Mean predicted aligned error: 7.89 Å